Protein AF-A0A1V0QET4-F1 (afdb_monomer)

Sequence (94 aa):
MFNREFDSTLRGILFQYGRVSINPVENKPTMKHVQFPKSFAGRPCTVVTPITSVPGTVFLGAGVSNISNDGFDAYITRTNTTETILAWIAIGPV

pLDDT: mean 91.38, std 14.22, range [40.38, 98.75]

Nearest PDB structures (foldseek):
  6cl6-assembly1_C  TM=8.246E-01  e=1.786E-03  Pseudomonas aeruginosa PAO1
  6ct8-assembly1_A  TM=8.351E-01  e=4.700E-03  Pseudomonas aeruginosa PAO1

Mean predicted aligned error: 5.37 Å

Organism: NCBI:txid1796616

Solvent-accessible surface area (backbone atoms only — not comparable to full-atom values): 5458 Å² total; per-residue (Å²): 135,90,87,74,82,87,69,88,75,55,84,55,57,43,78,48,70,54,74,47,78,45,73,31,46,57,76,34,82,30,75,47,77,43,75,48,97,63,67,36,71,38,68,42,55,70,52,66,46,75,64,75,95,42,78,80,75,45,37,72,48,70,47,72,46,78,66,42,39,47,31,31,35,39,35,36,27,22,71,41,54,69,71,40,42,31,39,37,43,36,41,25,37,90

InterPro domains:
  IPR037221 H-type lectin domain superfamily [SSF141086] (5-92)
  IPR054075 Putative tail fiber protein gp53-like, C-terminal [PF21882] (12-92)

Secondary structure (DSSP, 8-state):
-------TT-TTEEEEEEEEEE-PPTTS-EEEEEE-SS--SSPPEEEEEEE-S-BTTTEEEEEEE---SSEEEEEEEESS---EEEEEEEEEE-

Foldseek 3Di:
DDDDDDPVPCVFKDKFKDKDKDQDDAQDKGKDKDFTPDFAPFFWDKDKDWPDPQDPHFWDDKTWDPGTRTTTMIITYGNDRDIIMIIMMTMHGD

Radius of gyration: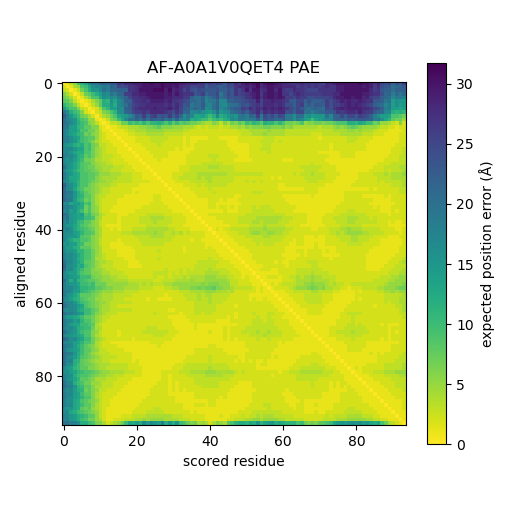 14.94 Å; Cα contacts (8 Å, |Δi|>4): 213; chains: 1; bounding box: 27×24×38 Å

Structure (mmCIF, N/CA/C/O backbone):
data_AF-A0A1V0QET4-F1
#
_entry.id   AF-A0A1V0QET4-F1
#
loop_
_atom_site.group_PDB
_atom_site.id
_atom_site.type_symbol
_atom_site.label_atom_id
_atom_site.label_alt_id
_atom_site.label_comp_id
_atom_site.label_asym_id
_atom_site.label_entity_id
_atom_site.label_seq_id
_atom_site.pdbx_PDB_ins_code
_atom_site.Cartn_x
_atom_site.Cartn_y
_atom_site.Cartn_z
_atom_site.occupancy
_atom_site.B_iso_or_equiv
_atom_site.auth_seq_id
_atom_site.auth_comp_id
_atom_site.auth_asym_id
_atom_site.auth_atom_id
_atom_site.pdbx_PDB_model_num
ATOM 1 N N . MET A 1 1 ? -10.611 -7.900 -18.992 1.00 40.38 1 MET A N 1
ATOM 2 C CA . MET A 1 1 ? -9.825 -9.005 -18.405 1.00 40.38 1 MET A CA 1
ATOM 3 C C . MET A 1 1 ? -8.559 -9.123 -19.243 1.00 40.38 1 MET A C 1
ATOM 5 O O . MET A 1 1 ? -8.667 -9.481 -20.407 1.00 40.38 1 MET A O 1
ATOM 9 N N . PHE A 1 2 ? -7.405 -8.674 -18.746 1.00 41.75 2 PHE A N 1
ATOM 10 C CA . PHE A 1 2 ? -6.144 -8.792 -19.486 1.00 41.75 2 PHE A CA 1
ATOM 11 C C . PHE A 1 2 ? -5.461 -10.091 -19.067 1.00 41.75 2 PHE A C 1
ATOM 13 O O . PHE A 1 2 ? -4.801 -10.133 -18.037 1.00 41.75 2 PHE A O 1
ATOM 20 N N . ASN A 1 3 ? -5.635 -11.138 -19.871 1.00 56.91 3 ASN A N 1
ATOM 21 C CA . ASN A 1 3 ? -4.756 -12.299 -19.838 1.00 56.91 3 ASN A CA 1
ATOM 22 C C . ASN A 1 3 ? -3.654 -12.043 -20.868 1.00 56.91 3 ASN A C 1
ATOM 24 O O . ASN A 1 3 ? -3.903 -12.113 -22.071 1.00 56.91 3 ASN A O 1
ATOM 28 N N . ARG A 1 4 ? -2.455 -11.694 -20.404 1.00 52.31 4 ARG A N 1
ATOM 29 C CA . ARG A 1 4 ? -1.225 -11.815 -21.187 1.00 52.31 4 ARG A CA 1
ATOM 30 C C . ARG A 1 4 ? -0.214 -12.563 -20.333 1.00 52.31 4 ARG A C 1
ATOM 32 O O . ARG A 1 4 ? -0.103 -12.309 -19.138 1.00 52.31 4 ARG A O 1
ATOM 39 N N . GLU A 1 5 ? 0.402 -13.546 -20.966 1.00 55.84 5 GLU A N 1
ATOM 40 C CA . GLU A 1 5 ? 1.334 -14.515 -20.405 1.00 55.84 5 GLU A CA 1
ATOM 41 C C . GLU A 1 5 ? 2.466 -13.846 -19.612 1.00 55.84 5 GLU A C 1
ATOM 43 O O . GLU A 1 5 ? 2.891 -12.730 -19.914 1.00 55.84 5 GLU A O 1
ATOM 48 N N . PHE A 1 6 ? 2.956 -14.544 -18.586 1.00 50.84 6 PHE A N 1
ATOM 49 C CA . PHE A 1 6 ? 4.148 -14.146 -17.845 1.00 50.84 6 PHE A CA 1
ATOM 50 C C . PHE A 1 6 ? 5.383 -14.485 -18.695 1.00 50.84 6 PHE A C 1
ATOM 52 O O . PHE A 1 6 ? 5.855 -15.620 -18.686 1.00 50.84 6 PHE A O 1
ATOM 59 N N . ASP A 1 7 ? 5.882 -13.513 -19.462 1.00 54.19 7 ASP A N 1
ATOM 60 C CA . ASP A 1 7 ? 7.196 -13.589 -20.110 1.00 54.19 7 ASP A CA 1
ATOM 61 C C . ASP A 1 7 ? 8.279 -13.561 -19.017 1.00 54.19 7 ASP A C 1
ATOM 63 O O . ASP A 1 7 ? 8.465 -12.567 -18.309 1.00 54.19 7 ASP A O 1
ATOM 67 N N . SER A 1 8 ? 8.977 -14.685 -18.847 1.00 58.44 8 SER A N 1
ATOM 68 C CA . SER A 1 8 ? 9.977 -14.916 -17.799 1.00 58.44 8 SER A CA 1
ATOM 69 C C . SER A 1 8 ? 11.238 -14.055 -17.932 1.00 58.44 8 SER A C 1
ATOM 71 O O . SER A 1 8 ? 12.125 -14.143 -17.082 1.00 58.44 8 SER A O 1
ATOM 73 N N . THR A 1 9 ? 11.346 -13.205 -18.958 1.00 54.31 9 THR A N 1
ATOM 74 C CA . THR A 1 9 ? 12.544 -12.389 -19.174 1.00 54.31 9 THR A CA 1
ATOM 75 C C . THR A 1 9 ? 12.606 -11.102 -18.343 1.00 54.31 9 THR A C 1
ATOM 77 O O . THR A 1 9 ? 13.687 -10.525 -18.262 1.00 54.31 9 THR A O 1
ATOM 80 N N . LEU A 1 10 ? 11.514 -10.642 -17.705 1.00 62.62 10 LEU A N 1
ATOM 81 C CA . LEU A 1 10 ? 11.417 -9.392 -16.904 1.00 62.62 10 LEU A CA 1
ATOM 82 C C . LEU A 1 10 ? 12.011 -8.122 -17.566 1.00 62.62 10 LEU A C 1
ATOM 84 O O . LEU A 1 10 ? 12.162 -7.086 -16.915 1.00 62.62 10 LEU A O 1
ATOM 88 N N . ARG A 1 11 ? 12.357 -8.180 -18.859 1.00 64.81 11 ARG A N 1
ATOM 89 C CA . ARG A 1 11 ? 13.128 -7.166 -19.585 1.00 64.81 11 ARG A CA 1
ATOM 90 C C . ARG A 1 11 ? 12.329 -5.873 -19.660 1.00 64.81 11 ARG A C 1
ATOM 92 O O . ARG A 1 11 ? 11.446 -5.737 -20.498 1.00 64.81 11 ARG A O 1
ATOM 99 N N . GLY A 1 12 ? 12.653 -4.926 -18.786 1.00 79.75 12 GLY A N 1
ATOM 100 C CA . GLY A 1 12 ? 11.978 -3.634 -18.741 1.00 79.75 12 GLY A CA 1
ATOM 101 C C . GLY A 1 12 ? 10.941 -3.480 -17.625 1.00 79.75 12 GLY A C 1
ATOM 102 O O . GLY A 1 12 ? 10.231 -2.484 -17.640 1.00 79.75 12 GLY A O 1
ATOM 103 N N . ILE A 1 13 ? 10.850 -4.406 -16.659 1.00 87.31 13 ILE A N 1
ATOM 104 C CA . ILE A 1 13 ? 9.955 -4.291 -15.495 1.00 87.31 13 ILE A CA 1
ATOM 105 C C . ILE A 1 13 ? 10.762 -4.178 -14.195 1.00 87.31 13 ILE A C 1
ATOM 107 O O . ILE A 1 13 ? 11.662 -4.970 -13.926 1.00 87.31 13 ILE A O 1
ATOM 111 N N . LEU A 1 14 ? 10.403 -3.203 -13.363 1.00 87.25 14 LEU A N 1
ATOM 112 C CA . LEU A 1 14 ? 10.895 -3.013 -12.003 1.00 87.25 14 LEU A CA 1
ATOM 113 C C . LEU A 1 14 ? 9.860 -3.499 -10.993 1.00 87.25 14 LEU A C 1
ATOM 115 O O . LEU A 1 14 ? 8.661 -3.259 -11.135 1.00 87.25 14 LEU A O 1
ATOM 119 N N . PHE A 1 15 ? 10.359 -4.137 -9.940 1.00 92.31 15 PHE A N 1
ATOM 120 C CA . PHE A 1 15 ? 9.594 -4.498 -8.756 1.00 92.31 15 PHE A CA 1
ATOM 121 C C . PHE A 1 15 ? 10.131 -3.685 -7.587 1.00 92.31 15 PHE A C 1
ATOM 123 O O . PHE A 1 15 ? 11.328 -3.710 -7.300 1.00 92.31 15 PHE A O 1
ATOM 130 N N . GLN A 1 16 ? 9.245 -2.974 -6.905 1.00 94.50 16 GLN A N 1
ATOM 131 C CA . GLN A 1 16 ? 9.540 -2.319 -5.639 1.00 94.50 16 GLN A CA 1
ATOM 132 C C . GLN A 1 16 ? 8.523 -2.787 -4.610 1.00 94.50 16 GLN A C 1
ATOM 134 O O . GLN A 1 16 ? 7.360 -3.018 -4.928 1.00 94.50 16 GLN A O 1
ATOM 139 N N . TYR A 1 17 ? 8.957 -2.950 -3.371 1.00 97.12 17 TYR A N 1
ATOM 140 C CA . TYR A 1 17 ? 8.088 -3.326 -2.267 1.00 97.12 17 TYR A CA 1
ATOM 141 C C . TYR A 1 17 ? 8.536 -2.599 -1.008 1.00 97.12 17 TYR A C 1
ATOM 143 O O . TYR A 1 17 ? 9.663 -2.108 -0.918 1.00 97.12 17 TYR A O 1
ATOM 151 N N . GLY A 1 18 ? 7.663 -2.563 -0.014 1.00 97.56 18 GLY A N 1
ATOM 152 C CA . GLY A 1 18 ? 8.004 -1.967 1.262 1.00 97.56 18 GLY A CA 1
ATOM 153 C C . GLY A 1 18 ? 6.873 -2.044 2.264 1.00 97.56 18 GLY A C 1
ATOM 154 O O . GLY A 1 18 ? 5.902 -2.790 2.111 1.00 97.56 18 GLY A O 1
ATOM 155 N N . ARG A 1 19 ? 7.032 -1.269 3.332 1.00 98.00 19 ARG A N 1
ATOM 156 C CA . ARG A 1 19 ? 6.050 -1.127 4.403 1.00 98.00 19 ARG A CA 1
ATOM 157 C C . ARG A 1 19 ? 5.861 0.346 4.725 1.00 98.00 19 ARG A C 1
ATOM 159 O O . ARG A 1 19 ? 6.813 1.117 4.663 1.00 98.00 19 ARG A O 1
ATOM 166 N N . VAL A 1 20 ? 4.643 0.720 5.092 1.00 98.19 20 VAL A N 1
ATOM 167 C CA . VAL A 1 20 ? 4.318 2.049 5.607 1.00 98.19 20 VAL A CA 1
ATOM 168 C C . VAL A 1 20 ? 3.474 1.910 6.869 1.00 98.19 20 VAL A C 1
ATOM 170 O O . VAL A 1 20 ? 2.450 1.233 6.861 1.00 98.19 20 VAL A O 1
ATOM 173 N N . SER A 1 21 ? 3.906 2.547 7.958 1.00 98.19 21 SER A N 1
ATOM 174 C CA . SER A 1 21 ? 3.109 2.671 9.183 1.00 98.19 21 SER A CA 1
ATOM 175 C C . SER A 1 21 ? 2.246 3.926 9.124 1.00 98.19 21 SER A C 1
ATOM 177 O O . SER A 1 21 ? 2.755 5.010 8.805 1.00 98.19 21 SER A O 1
ATOM 179 N N . ILE A 1 22 ? 0.959 3.781 9.432 1.00 98.19 22 ILE A N 1
ATOM 180 C CA . ILE A 1 22 ? -0.018 4.870 9.491 1.00 98.19 22 ILE A CA 1
ATOM 181 C C . ILE A 1 22 ? -0.679 4.845 10.869 1.00 98.19 22 ILE A C 1
ATOM 183 O O . ILE A 1 22 ? -1.156 3.794 11.296 1.00 98.19 22 ILE A O 1
ATOM 187 N N . ASN A 1 23 ? -0.730 6.004 11.528 1.00 98.25 23 ASN A N 1
ATOM 188 C CA . ASN A 1 23 ? -1.505 6.238 12.747 1.00 98.25 23 ASN A CA 1
ATOM 189 C C . ASN A 1 23 ? -2.912 6.701 12.354 1.00 98.25 23 ASN A C 1
ATOM 191 O O . ASN A 1 23 ? -3.044 7.831 11.880 1.00 98.25 23 ASN A O 1
ATOM 195 N N . PRO A 1 24 ? -3.949 5.856 12.474 1.00 97.56 24 PRO A N 1
ATOM 196 C CA . PRO A 1 24 ? -5.268 6.182 11.952 1.00 97.56 24 PRO A CA 1
ATOM 197 C C . PRO A 1 24 ? -5.996 7.185 12.841 1.00 97.56 24 PRO A C 1
ATOM 199 O O . PRO A 1 24 ? -5.853 7.182 14.063 1.00 97.56 24 PRO A O 1
ATOM 202 N N . VAL A 1 25 ? -6.836 8.000 12.217 1.00 97.94 25 VAL A N 1
ATOM 203 C CA . VAL A 1 25 ? -7.913 8.711 12.897 1.00 97.94 25 VAL A CA 1
ATOM 204 C C . VAL A 1 25 ? -9.121 7.783 12.937 1.00 97.94 25 VAL A C 1
ATOM 206 O O . VAL A 1 25 ? -9.527 7.227 11.916 1.00 97.94 25 VAL A O 1
ATOM 209 N N . GLU A 1 26 ? -9.691 7.608 14.125 1.00 97.38 26 GLU A N 1
ATOM 210 C CA . GLU A 1 26 ? -10.852 6.749 14.328 1.00 97.38 26 GLU A CA 1
ATOM 211 C C . GLU A 1 26 ? -12.006 7.119 13.376 1.00 97.38 26 GLU A C 1
ATOM 213 O O . GLU A 1 26 ? -12.360 8.289 13.204 1.00 97.38 26 GLU A O 1
ATOM 218 N N . ASN A 1 27 ? -12.583 6.089 12.752 1.00 97.50 27 ASN A N 1
ATOM 219 C CA . ASN A 1 27 ? -13.722 6.138 11.837 1.00 97.50 27 ASN A CA 1
ATOM 220 C C . ASN A 1 27 ? -13.531 7.049 10.610 1.00 97.50 27 ASN A C 1
ATOM 222 O O . ASN A 1 27 ? -14.510 7.468 9.991 1.00 97.50 27 ASN A O 1
ATOM 226 N N . LYS A 1 28 ? -12.282 7.348 10.225 1.00 97.56 28 LYS A N 1
ATOM 227 C CA . LYS A 1 28 ? -11.965 8.149 9.034 1.00 97.56 28 LYS A CA 1
ATOM 228 C C . LYS A 1 28 ? -10.864 7.495 8.195 1.00 97.56 28 LYS A C 1
ATOM 230 O O . LYS A 1 28 ? -9.873 7.020 8.756 1.00 97.56 28 LYS A O 1
ATOM 235 N N . PRO A 1 29 ? -10.974 7.517 6.853 1.00 97.88 29 PRO A N 1
ATOM 236 C CA . PRO A 1 29 ? -9.850 7.181 5.993 1.00 97.88 29 PRO A CA 1
ATOM 237 C C . PRO A 1 29 ? -8.661 8.091 6.308 1.00 97.88 29 PRO A C 1
ATOM 239 O O . PRO A 1 29 ? -8.754 9.313 6.211 1.00 97.88 29 PRO A O 1
ATOM 242 N N . THR A 1 30 ? -7.547 7.486 6.701 1.00 98.56 30 THR A N 1
ATOM 243 C CA . THR A 1 30 ? -6.300 8.182 7.013 1.00 98.56 30 THR A CA 1
ATOM 244 C C . THR A 1 30 ? -5.273 7.844 5.949 1.00 98.56 30 THR A C 1
ATOM 246 O O . THR A 1 30 ? -5.044 6.668 5.661 1.00 98.56 30 THR A O 1
ATOM 249 N N . MET A 1 31 ? -4.684 8.880 5.358 1.00 98.12 31 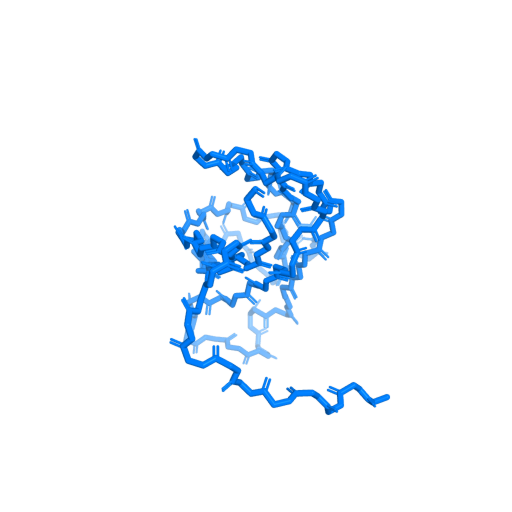MET A N 1
ATOM 250 C CA . MET A 1 31 ? -3.770 8.775 4.227 1.00 98.12 31 MET A CA 1
ATOM 251 C C . MET A 1 31 ? -2.321 8.961 4.671 1.00 98.12 31 MET A C 1
ATOM 253 O O . MET A 1 31 ? -2.031 9.795 5.531 1.00 98.12 31 MET A O 1
ATOM 257 N N . LYS A 1 32 ? -1.408 8.221 4.044 1.00 98.56 32 LYS A N 1
ATOM 258 C CA . LYS A 1 32 ? 0.021 8.525 4.054 1.00 98.56 32 LYS A CA 1
ATOM 259 C C . LYS A 1 32 ? 0.609 8.334 2.663 1.00 98.56 32 LYS A C 1
ATOM 261 O O . LYS A 1 32 ? 0.452 7.270 2.065 1.00 98.56 32 LYS A O 1
ATOM 266 N N . HIS A 1 33 ? 1.318 9.352 2.191 1.00 98.50 33 HIS A N 1
ATOM 267 C CA . HIS A 1 33 ? 2.047 9.285 0.934 1.00 98.50 33 HIS A CA 1
ATOM 268 C C . HIS A 1 33 ? 3.270 8.370 1.068 1.00 98.50 33 HIS A C 1
ATOM 270 O O . HIS A 1 33 ? 3.997 8.428 2.067 1.00 98.50 33 HIS A O 1
ATOM 276 N N . VAL A 1 34 ? 3.502 7.536 0.058 1.00 98.50 34 VAL A N 1
ATOM 277 C CA . VAL A 1 34 ? 4.655 6.642 -0.046 1.00 98.50 34 VAL A CA 1
ATOM 278 C C . VAL A 1 34 ? 5.417 6.974 -1.319 1.00 98.50 34 VAL A C 1
ATOM 280 O O . VAL A 1 34 ? 4.909 6.791 -2.423 1.00 98.50 34 VAL A O 1
ATOM 283 N N . GLN A 1 35 ? 6.660 7.409 -1.141 1.00 98.31 35 GLN A N 1
ATOM 284 C CA . GLN A 1 35 ? 7.610 7.623 -2.224 1.00 98.31 35 GLN A CA 1
ATOM 285 C C . GLN A 1 35 ? 8.272 6.292 -2.598 1.00 98.31 35 GLN A C 1
ATOM 287 O O . GLN A 1 35 ? 8.772 5.569 -1.729 1.00 98.31 35 GLN A O 1
ATOM 292 N N . PHE A 1 36 ? 8.313 5.972 -3.888 1.00 96.12 36 PHE A N 1
ATOM 293 C CA . PHE A 1 36 ? 9.107 4.863 -4.394 1.00 96.12 36 PHE A CA 1
ATOM 294 C C . PHE A 1 36 ? 10.604 5.198 -4.305 1.00 96.12 36 PHE A C 1
ATOM 296 O O . PHE A 1 36 ? 11.001 6.305 -4.677 1.00 96.12 36 PHE A O 1
ATOM 303 N N . PRO A 1 37 ? 11.456 4.252 -3.862 1.00 94.31 37 PRO A N 1
ATOM 304 C CA . PRO A 1 37 ? 12.911 4.425 -3.875 1.00 94.31 37 PRO A CA 1
ATOM 305 C C . PRO A 1 37 ? 13.491 4.813 -5.242 1.00 94.31 37 PRO A C 1
ATOM 307 O O . PRO A 1 37 ? 14.485 5.533 -5.309 1.00 94.31 37 PRO A O 1
ATOM 310 N N . LYS A 1 38 ? 12.879 4.333 -6.328 1.00 92.25 38 LYS A N 1
ATOM 311 C CA . LYS A 1 38 ? 13.221 4.684 -7.706 1.00 92.25 38 LYS A CA 1
ATOM 312 C C . LYS A 1 38 ? 11.952 4.987 -8.500 1.00 92.25 38 LYS A C 1
ATOM 314 O O . LYS A 1 38 ? 10.990 4.227 -8.432 1.00 92.25 38 LYS A O 1
ATOM 319 N N . SER A 1 39 ? 11.966 6.049 -9.294 1.00 94.56 39 SER A N 1
ATOM 320 C CA . SER A 1 39 ? 10.864 6.365 -10.204 1.00 94.56 39 SER A CA 1
ATOM 321 C C . SER A 1 39 ? 10.714 5.304 -11.298 1.00 94.56 39 SER A C 1
ATOM 323 O O . SER A 1 39 ? 11.705 4.817 -11.847 1.00 94.56 39 SER A O 1
ATOM 325 N N . PHE A 1 40 ? 9.473 4.960 -11.630 1.00 94.31 40 PHE A N 1
ATOM 326 C CA . PHE A 1 40 ? 9.138 4.136 -12.793 1.00 94.31 40 PHE A CA 1
ATOM 327 C C . PHE A 1 40 ? 9.092 4.990 -14.072 1.00 94.31 40 PHE A C 1
ATOM 329 O O . PHE A 1 40 ? 8.797 6.183 -14.015 1.00 94.31 40 PHE A O 1
ATOM 336 N N . ALA A 1 41 ? 9.310 4.392 -15.247 1.00 93.50 41 ALA A N 1
ATOM 337 C CA . ALA A 1 41 ? 9.150 5.100 -16.527 1.00 93.50 41 ALA A CA 1
ATOM 338 C C . ALA A 1 41 ? 7.677 5.357 -16.900 1.00 93.50 41 ALA A C 1
ATOM 340 O O . ALA A 1 41 ? 7.367 6.187 -17.753 1.00 93.50 41 ALA A O 1
ATOM 341 N N . GLY A 1 42 ? 6.749 4.664 -16.244 1.00 93.38 42 GLY A N 1
ATOM 342 C CA . GLY A 1 42 ? 5.311 4.790 -16.433 1.00 93.38 42 GLY A CA 1
ATOM 343 C C . GLY A 1 42 ? 4.560 4.292 -15.206 1.00 93.38 42 GLY A C 1
ATOM 344 O O . GLY A 1 42 ? 5.134 3.609 -14.357 1.00 93.38 42 GLY A O 1
ATOM 345 N N . ARG A 1 43 ? 3.271 4.636 -15.114 1.00 95.94 43 ARG A N 1
ATOM 346 C CA . ARG A 1 43 ? 2.473 4.390 -13.909 1.00 95.94 43 ARG A CA 1
ATOM 347 C C . ARG A 1 43 ? 2.477 2.894 -13.544 1.00 95.94 43 ARG A C 1
ATOM 349 O O . ARG A 1 43 ? 1.951 2.098 -14.328 1.00 95.94 43 ARG A O 1
ATOM 356 N N . PRO A 1 44 ? 3.028 2.503 -12.380 1.00 96.12 44 PRO A N 1
ATOM 357 C CA . PRO A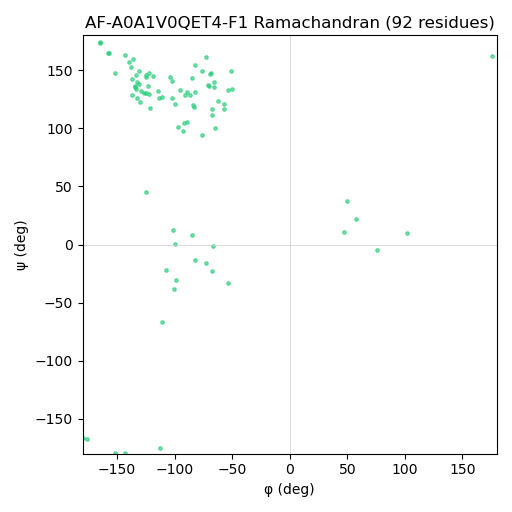 1 44 ? 3.075 1.110 -11.964 1.00 96.12 44 PRO A CA 1
ATOM 358 C C . PRO A 1 44 ? 1.691 0.601 -11.542 1.00 96.12 44 PRO A C 1
ATOM 360 O O . PRO A 1 44 ? 0.782 1.366 -11.212 1.00 96.12 44 PRO A O 1
ATOM 363 N N . CYS A 1 45 ? 1.544 -0.720 -11.517 1.00 97.00 45 CYS A N 1
ATOM 364 C CA . CYS A 1 45 ? 0.481 -1.396 -10.791 1.00 97.00 45 CYS A CA 1
ATOM 365 C C . CYS A 1 45 ? 0.906 -1.533 -9.326 1.00 97.00 45 CYS A C 1
ATOM 367 O O . CYS A 1 45 ? 1.909 -2.189 -9.039 1.00 97.00 45 CYS A O 1
ATOM 369 N N . THR A 1 46 ? 0.149 -0.925 -8.413 1.00 97.69 46 THR A N 1
ATOM 370 C CA . THR A 1 46 ? 0.469 -0.890 -6.981 1.00 97.69 46 THR A CA 1
ATOM 371 C C . THR A 1 46 ? -0.677 -1.467 -6.172 1.00 97.69 46 THR A C 1
ATOM 373 O O . THR A 1 46 ? -1.839 -1.140 -6.410 1.00 97.69 46 THR A O 1
ATOM 376 N N . VAL A 1 47 ? -0.349 -2.298 -5.187 1.00 98.12 47 VAL A N 1
ATOM 377 C CA . VAL A 1 47 ? -1.306 -2.856 -4.227 1.00 98.12 47 VAL A CA 1
ATOM 378 C C . VAL A 1 47 ? -0.786 -2.687 -2.804 1.00 98.12 47 VAL A C 1
ATOM 380 O O . VAL A 1 47 ? 0.423 -2.707 -2.565 1.00 98.12 47 VAL A O 1
ATOM 383 N N . VAL A 1 48 ? -1.711 -2.548 -1.854 1.00 98.12 48 VAL A N 1
ATOM 384 C CA . VAL A 1 48 ? -1.423 -2.552 -0.414 1.00 98.12 48 VAL A CA 1
ATOM 385 C C . VAL A 1 48 ? -2.208 -3.656 0.268 1.00 98.12 48 VAL A C 1
ATOM 387 O O . VAL A 1 48 ? -3.342 -3.948 -0.107 1.00 98.12 48 VAL A O 1
ATOM 390 N N . THR A 1 49 ? -1.629 -4.221 1.319 1.00 97.56 49 THR A N 1
ATOM 391 C CA . THR A 1 49 ? -2.331 -5.094 2.254 1.00 97.56 49 THR A CA 1
ATOM 392 C C . THR A 1 49 ? -1.991 -4.694 3.687 1.00 97.56 49 THR A C 1
ATOM 394 O O . THR A 1 49 ? -0.816 -4.473 4.000 1.00 97.56 49 THR A O 1
ATOM 397 N N . PRO A 1 50 ? -2.978 -4.588 4.588 1.00 96.88 50 PRO A N 1
ATOM 398 C CA . PRO A 1 50 ? -2.703 -4.394 6.003 1.00 96.88 50 PRO A CA 1
ATOM 399 C C . PRO A 1 50 ? -2.055 -5.639 6.610 1.00 96.88 50 PRO A C 1
ATOM 401 O O . PRO A 1 50 ? -2.370 -6.770 6.241 1.00 96.88 50 PRO A O 1
ATOM 404 N N . ILE A 1 51 ? -1.192 -5.428 7.598 1.00 97.25 51 ILE A N 1
ATOM 405 C CA . ILE A 1 51 ? -0.757 -6.472 8.525 1.00 97.25 51 ILE A CA 1
ATOM 406 C C . ILE A 1 51 ? -1.626 -6.326 9.773 1.00 97.25 51 ILE A C 1
ATOM 408 O O . ILE A 1 51 ? -1.431 -5.410 10.572 1.00 97.25 51 ILE A O 1
ATOM 412 N N . THR A 1 52 ? -2.646 -7.174 9.916 1.00 95.88 52 THR A N 1
ATOM 413 C CA . THR A 1 52 ? -3.618 -7.043 11.008 1.00 95.88 52 THR A CA 1
ATOM 414 C C . THR A 1 52 ? -4.235 -8.378 11.421 1.00 95.88 52 THR A C 1
ATOM 416 O O . THR A 1 52 ? -4.437 -9.257 10.590 1.00 95.88 52 THR A O 1
ATOM 419 N N . SER A 1 53 ? -4.562 -8.508 12.709 1.00 95.94 53 SER A N 1
ATOM 420 C CA . SER A 1 53 ? -5.295 -9.637 13.300 1.00 95.94 53 SER A CA 1
ATOM 421 C C . SER A 1 53 ? -6.788 -9.355 13.516 1.00 95.94 53 SER A C 1
ATOM 423 O O . SER A 1 53 ? -7.505 -10.216 14.015 1.00 95.94 53 SER A O 1
ATOM 425 N N . VAL A 1 54 ? -7.266 -8.156 13.160 1.00 96.50 54 VAL A N 1
ATOM 426 C CA . VAL A 1 54 ? -8.648 -7.699 13.404 1.00 96.50 54 VAL A CA 1
ATOM 427 C C . VAL A 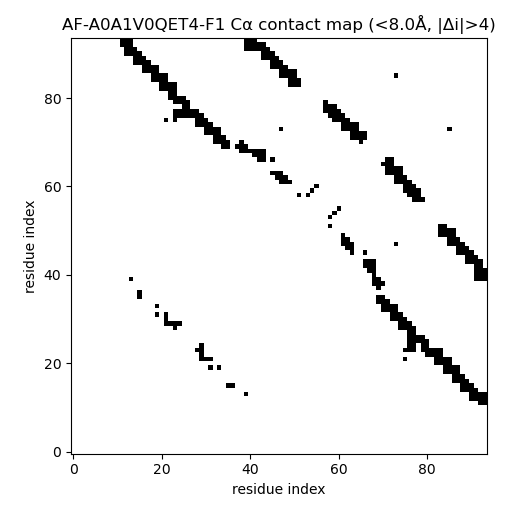1 54 ? -9.376 -7.245 12.122 1.00 96.50 54 VAL A C 1
ATOM 429 O O . VAL A 1 54 ? -9.988 -6.170 12.118 1.00 96.50 54 VAL A O 1
ATOM 432 N N . PRO A 1 55 ? -9.298 -8.005 11.007 1.00 95.31 55 PRO A N 1
ATOM 433 C CA . PRO A 1 55 ? -9.986 -7.643 9.772 1.00 95.31 55 PRO A CA 1
ATOM 434 C C . PRO A 1 55 ? -11.510 -7.694 9.952 1.00 95.31 55 PRO A C 1
ATOM 436 O O . PRO A 1 55 ? -12.041 -8.635 10.535 1.00 95.31 55 PRO A O 1
ATOM 439 N N . GLY A 1 56 ? -12.219 -6.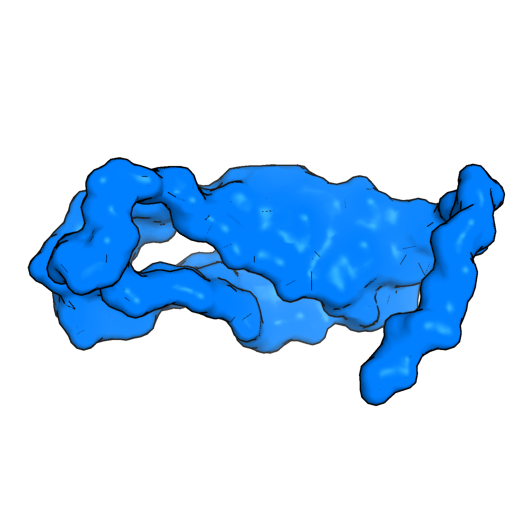682 9.451 1.00 92.06 56 GLY A N 1
ATOM 440 C CA . GLY A 1 56 ? -13.685 -6.621 9.462 1.00 92.06 56 GLY A CA 1
ATOM 441 C C . GLY A 1 56 ? -14.321 -6.274 10.812 1.00 92.06 56 GLY A C 1
ATOM 442 O O . GLY A 1 56 ? -15.534 -6.105 10.867 1.00 92.06 56 GLY A O 1
ATOM 443 N N . THR A 1 57 ? -13.535 -6.145 11.888 1.00 95.31 57 THR A N 1
ATOM 444 C CA . THR A 1 57 ? -14.023 -5.741 13.219 1.00 95.31 57 THR A CA 1
ATOM 445 C C . THR A 1 57 ? -13.527 -4.347 13.586 1.00 95.31 57 THR A C 1
ATOM 447 O O . THR A 1 57 ? -14.311 -3.408 13.650 1.00 95.31 57 THR A O 1
ATOM 450 N N . VAL A 1 58 ? -12.214 -4.197 13.778 1.00 95.75 58 VAL A N 1
ATOM 451 C CA . VAL A 1 58 ? -11.571 -2.906 14.079 1.00 95.75 58 VAL A CA 1
ATOM 452 C C . VAL A 1 58 ? -10.931 -2.314 12.831 1.00 95.75 58 VAL A C 1
ATOM 454 O O . VAL A 1 58 ? -10.970 -1.104 12.623 1.00 95.75 58 VAL A O 1
ATOM 457 N N . PHE A 1 59 ? -10.327 -3.154 11.988 1.00 96.94 59 PHE A N 1
ATOM 458 C CA . PHE A 1 59 ? -9.863 -2.741 10.670 1.00 96.94 59 PHE A CA 1
ATOM 459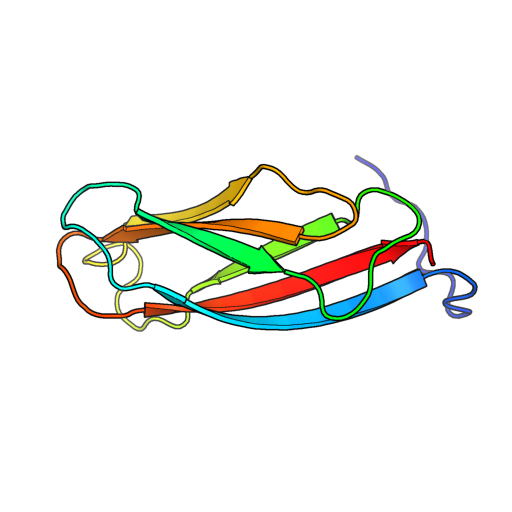 C C . PHE A 1 59 ? -11.022 -2.821 9.677 1.00 96.94 59 PHE A C 1
ATOM 461 O O . PHE A 1 59 ? -11.566 -3.902 9.451 1.00 96.94 59 PHE A O 1
ATOM 468 N N . LEU A 1 60 ? -11.369 -1.688 9.068 1.00 97.25 60 LEU A N 1
ATOM 469 C CA . LEU A 1 60 ? -12.506 -1.591 8.152 1.00 97.25 60 LEU A CA 1
ATOM 470 C C . LEU A 1 60 ? -12.085 -1.655 6.682 1.00 97.25 60 LEU A C 1
ATOM 472 O O . LEU A 1 60 ? -12.838 -2.154 5.852 1.00 97.25 60 LEU A O 1
ATOM 476 N N . GLY A 1 61 ? -10.887 -1.176 6.341 1.00 96.62 61 GLY A N 1
ATOM 477 C CA . GLY A 1 61 ? -10.410 -1.228 4.963 1.00 96.62 61 GLY A CA 1
ATOM 478 C C . GLY A 1 61 ? -9.069 -0.542 4.737 1.00 96.62 61 GLY A C 1
ATOM 479 O O . GLY A 1 61 ? -8.616 0.271 5.544 1.00 96.62 61 GLY A O 1
ATOM 480 N N . ALA A 1 62 ? -8.441 -0.881 3.613 1.00 97.62 62 ALA A N 1
ATOM 481 C CA . ALA A 1 62 ? -7.238 -0.242 3.098 1.00 97.62 62 ALA A CA 1
ATOM 482 C C . ALA A 1 62 ? -7.352 -0.086 1.581 1.00 97.62 62 ALA A C 1
ATOM 484 O O . ALA A 1 62 ? -8.101 -0.815 0.931 1.00 97.62 62 ALA A O 1
ATOM 485 N N . GLY A 1 63 ? -6.601 0.856 1.024 1.00 97.25 63 GLY A N 1
ATOM 486 C CA . GLY A 1 63 ? -6.591 1.101 -0.411 1.00 97.25 63 GLY A CA 1
ATOM 487 C C . GLY A 1 63 ? -5.413 1.956 -0.845 1.00 97.25 63 GLY A C 1
ATOM 488 O O . GLY A 1 63 ? -4.664 2.476 -0.017 1.00 97.25 63 GLY A O 1
ATOM 489 N N . VAL A 1 64 ? -5.273 2.094 -2.159 1.00 97.69 64 VAL A N 1
ATOM 490 C CA . VAL A 1 64 ? -4.312 2.998 -2.792 1.00 97.69 64 VAL A CA 1
ATOM 491 C C . VAL A 1 64 ? -5.018 3.940 -3.750 1.00 97.69 64 VAL A C 1
ATOM 493 O O . VAL A 1 64 ? -5.980 3.553 -4.414 1.00 97.69 64 VAL A O 1
ATOM 496 N N . SER A 1 65 ? -4.519 5.165 -3.850 1.00 98.25 65 SER A N 1
ATOM 497 C CA . SER A 1 65 ? -4.904 6.122 -4.887 1.00 98.25 65 SER A CA 1
ATOM 498 C C . SER A 1 65 ? -3.685 6.936 -5.330 1.00 98.25 65 SER A C 1
ATOM 500 O O . SER A 1 65 ? -2.568 6.687 -4.871 1.00 98.25 65 SER A O 1
ATOM 502 N N . ASN A 1 66 ? -3.887 7.866 -6.271 1.00 97.94 66 ASN A N 1
ATOM 503 C CA . ASN A 1 66 ? -2.865 8.813 -6.734 1.00 97.94 66 ASN A CA 1
ATOM 504 C C . ASN A 1 66 ? -1.525 8.160 -7.107 1.00 97.94 66 ASN A C 1
ATOM 506 O O . ASN A 1 66 ? -0.458 8.712 -6.858 1.00 97.94 66 ASN A O 1
ATOM 510 N N . ILE A 1 67 ? -1.585 6.970 -7.711 1.00 98.38 67 ILE A N 1
ATOM 511 C CA . ILE A 1 67 ? -0.389 6.261 -8.163 1.00 98.38 67 ILE A CA 1
ATOM 512 C C . ILE A 1 67 ? 0.228 7.060 -9.314 1.00 98.38 67 ILE A C 1
ATOM 514 O O . ILE A 1 67 ? -0.385 7.214 -10.376 1.00 98.38 67 ILE A O 1
ATOM 518 N N . SER A 1 68 ? 1.440 7.551 -9.099 1.00 97.94 68 SER A N 1
ATOM 519 C CA . SER A 1 68 ? 2.285 8.207 -10.090 1.00 97.94 68 SER A CA 1
ATOM 520 C C . SER A 1 68 ? 3.514 7.343 -10.379 1.00 97.94 68 SER A C 1
ATOM 522 O O . SER A 1 68 ? 3.646 6.223 -9.884 1.00 97.94 68 SER A O 1
ATOM 524 N N . ASN A 1 69 ? 4.429 7.860 -11.193 1.00 97.06 69 ASN A N 1
ATOM 525 C CA . ASN A 1 69 ? 5.719 7.218 -11.432 1.00 97.06 69 ASN A CA 1
ATOM 526 C C . ASN A 1 69 ? 6.614 7.220 -10.183 1.00 97.06 69 ASN A C 1
ATOM 528 O O . ASN A 1 69 ? 7.507 6.383 -10.071 1.00 97.06 69 ASN A O 1
ATOM 532 N N . ASP A 1 70 ? 6.362 8.142 -9.255 1.00 97.81 70 ASP A N 1
ATOM 533 C CA . ASP A 1 70 ? 7.236 8.448 -8.125 1.00 97.81 70 ASP A CA 1
ATOM 534 C C . ASP A 1 70 ? 6.681 7.940 -6.797 1.00 97.81 70 ASP A C 1
ATOM 536 O O . ASP A 1 70 ? 7.441 7.706 -5.865 1.00 97.81 70 ASP A O 1
ATOM 540 N N . GLY A 1 71 ? 5.374 7.716 -6.694 1.00 98.00 71 GLY A N 1
ATOM 541 C CA . GLY A 1 71 ? 4.774 7.269 -5.447 1.00 98.00 71 GLY A CA 1
ATOM 542 C C . GLY A 1 71 ? 3.287 6.990 -5.553 1.00 98.00 71 GLY A C 1
ATOM 543 O O . GLY A 1 71 ? 2.715 6.896 -6.640 1.00 98.00 71 GLY A O 1
ATOM 544 N N . PHE A 1 72 ? 2.656 6.835 -4.397 1.00 98.75 72 PHE A N 1
ATOM 545 C CA . PHE A 1 72 ? 1.219 6.622 -4.266 1.00 98.75 72 PHE A CA 1
ATOM 546 C C . PHE A 1 72 ? 0.735 7.042 -2.879 1.00 98.75 72 PHE A C 1
ATOM 548 O O . PHE A 1 72 ? 1.523 7.155 -1.939 1.00 98.75 72 PHE A O 1
ATOM 555 N N . ASP A 1 73 ? -0.577 7.199 -2.733 1.00 98.75 73 ASP A N 1
ATOM 556 C CA . ASP A 1 73 ? -1.206 7.458 -1.442 1.00 98.75 73 ASP A CA 1
ATOM 557 C C . ASP A 1 73 ? -1.794 6.166 -0.880 1.00 98.75 73 ASP A C 1
ATOM 559 O O . ASP A 1 73 ? -2.645 5.526 -1.505 1.00 98.75 73 ASP A O 1
ATOM 563 N N . ALA A 1 74 ? -1.339 5.772 0.308 1.00 98.56 74 ALA A N 1
ATOM 564 C CA . ALA A 1 74 ? -1.845 4.615 1.030 1.00 98.56 74 ALA A CA 1
ATOM 565 C C . ALA A 1 74 ? -2.918 5.050 2.033 1.00 98.56 74 ALA A C 1
ATOM 567 O O . ALA A 1 74 ? -2.706 5.989 2.800 1.00 98.56 74 ALA A O 1
ATOM 568 N N . TYR A 1 75 ? -4.046 4.345 2.061 1.00 98.44 75 TYR A N 1
ATOM 569 C CA . TYR A 1 75 ? -5.168 4.636 2.951 1.00 98.44 75 TYR A CA 1
ATOM 570 C C . TYR A 1 75 ? -5.447 3.477 3.893 1.00 98.44 75 TYR A C 1
ATOM 572 O O . TYR A 1 75 ? -5.376 2.310 3.504 1.00 98.44 75 TYR A O 1
ATOM 580 N N . ILE A 1 76 ? -5.861 3.817 5.111 1.00 98.19 76 ILE A N 1
ATOM 581 C CA . ILE A 1 76 ? -6.431 2.887 6.082 1.00 98.19 76 ILE A CA 1
ATOM 582 C C . ILE A 1 76 ? -7.650 3.504 6.769 1.00 98.19 76 ILE A C 1
ATOM 584 O O . ILE A 1 76 ? -7.655 4.691 7.082 1.00 98.19 76 ILE A O 1
ATOM 588 N N . THR A 1 77 ? -8.668 2.690 7.040 1.00 98.38 77 THR A N 1
ATOM 589 C CA . THR A 1 77 ? -9.799 3.044 7.907 1.00 98.38 77 THR A CA 1
ATOM 590 C C . THR A 1 77 ? -9.893 2.041 9.056 1.00 98.38 77 THR A C 1
ATOM 592 O O . THR A 1 77 ? -9.896 0.826 8.829 1.00 98.38 77 THR A O 1
ATOM 595 N N . ARG A 1 78 ? -9.978 2.543 10.292 1.00 98.19 78 ARG A N 1
ATOM 596 C CA . ARG A 1 78 ? -10.172 1.745 11.513 1.00 98.19 78 ARG A CA 1
ATOM 597 C C . ARG A 1 78 ? -11.206 2.385 12.428 1.00 98.19 78 ARG A C 1
ATOM 599 O O . ARG A 1 78 ? -11.405 3.593 12.370 1.00 98.19 78 ARG A O 1
ATOM 606 N N . THR A 1 79 ? -11.773 1.598 13.335 1.00 98.06 79 THR A N 1
ATOM 607 C CA . THR A 1 79 ? -12.624 2.080 14.438 1.00 98.06 79 THR A CA 1
ATOM 608 C C . THR A 1 79 ? -11.826 2.530 15.664 1.00 98.06 79 THR A C 1
ATOM 610 O O . THR A 1 79 ? -12.391 2.732 16.727 1.00 98.06 79 THR A O 1
ATOM 613 N N . ASN A 1 80 ? -10.499 2.614 15.569 1.00 96.75 80 ASN A N 1
ATOM 614 C CA . ASN A 1 80 ? -9.630 3.083 16.641 1.00 96.75 80 ASN A CA 1
ATOM 615 C C . ASN A 1 80 ? -8.354 3.705 16.058 1.00 96.75 80 ASN A C 1
ATOM 617 O O . ASN A 1 80 ? -8.169 3.747 14.841 1.00 96.75 80 ASN A O 1
ATOM 621 N N . THR A 1 81 ? -7.459 4.164 16.927 1.00 97.50 81 THR A N 1
ATOM 622 C CA . THR A 1 81 ? -6.236 4.886 16.547 1.00 97.50 81 THR A CA 1
ATOM 623 C C . THR A 1 81 ? -4.970 4.027 16.585 1.00 97.50 81 THR A C 1
ATOM 625 O O . THR A 1 81 ? -3.862 4.552 16.520 1.00 97.50 81 THR A O 1
ATOM 628 N N . THR A 1 82 ? -5.097 2.698 16.690 1.00 97.62 82 THR A N 1
ATOM 629 C CA . THR A 1 82 ? -3.934 1.801 16.738 1.00 97.62 82 THR A CA 1
ATOM 630 C C . THR A 1 82 ? -3.129 1.894 15.442 1.00 97.62 82 THR A C 1
ATOM 632 O O . THR A 1 82 ? -3.669 1.634 14.360 1.00 97.62 82 THR A O 1
ATOM 635 N N . GLU A 1 83 ? -1.833 2.212 15.559 1.00 97.69 83 GLU A N 1
ATOM 636 C CA . GLU A 1 83 ? -0.903 2.215 14.428 1.00 97.69 83 GLU A CA 1
ATOM 637 C C . GLU A 1 83 ? -1.012 0.902 13.653 1.00 97.69 83 GLU A C 1
ATOM 639 O O . GLU A 1 83 ? -1.068 -0.188 14.224 1.00 97.69 83 GLU A O 1
ATOM 644 N N . THR A 1 84 ? -1.078 1.000 12.330 1.00 97.81 84 THR A N 1
ATOM 645 C CA . THR A 1 84 ? -1.134 -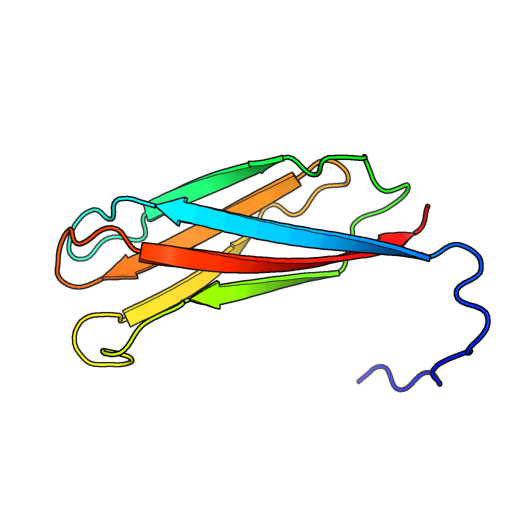0.176 11.468 1.00 97.81 84 THR A CA 1
ATOM 646 C C . THR A 1 84 ? -0.114 -0.060 10.358 1.00 97.81 84 THR A C 1
ATOM 648 O O . THR A 1 84 ? 0.042 0.988 9.731 1.00 97.81 84 THR A O 1
ATOM 651 N N . ILE A 1 85 ? 0.553 -1.178 10.097 1.00 98.31 85 ILE A N 1
ATOM 652 C CA . ILE A 1 85 ? 1.496 -1.321 8.998 1.00 98.31 85 ILE A CA 1
ATOM 653 C C . ILE A 1 85 ? 0.737 -1.827 7.771 1.00 98.31 85 ILE A C 1
ATOM 655 O O . ILE A 1 85 ? 0.045 -2.845 7.839 1.00 98.31 85 ILE A O 1
ATOM 659 N N . LEU A 1 86 ? 0.905 -1.148 6.639 1.00 98.38 86 LEU A N 1
ATOM 660 C CA . LEU A 1 86 ? 0.531 -1.653 5.322 1.00 98.38 86 LEU A CA 1
ATOM 661 C C . LEU A 1 86 ? 1.797 -2.135 4.606 1.00 98.38 86 LEU A C 1
ATOM 663 O O . LEU A 1 86 ? 2.763 -1.381 4.476 1.00 98.38 86 LEU A O 1
ATOM 667 N N . ALA A 1 87 ? 1.802 -3.382 4.142 1.00 98.50 87 ALA A N 1
ATOM 668 C CA . ALA A 1 87 ? 2.790 -3.866 3.184 1.00 98.50 87 ALA A CA 1
ATOM 669 C C . ALA A 1 87 ? 2.331 -3.508 1.768 1.00 98.50 87 ALA A C 1
ATOM 671 O O . ALA A 1 87 ? 1.134 -3.547 1.479 1.00 98.50 87 ALA A O 1
ATOM 672 N N . TRP A 1 88 ? 3.267 -3.166 0.889 1.00 98.38 88 TRP A N 1
ATOM 673 C CA . TRP A 1 88 ? 2.959 -2.774 -0.482 1.00 98.38 88 TRP A CA 1
ATOM 674 C C . TRP A 1 88 ? 3.925 -3.386 -1.487 1.00 98.38 88 TRP A C 1
ATOM 676 O O . TRP A 1 88 ? 5.080 -3.669 -1.164 1.00 98.38 88 TRP A O 1
ATOM 686 N N . ILE A 1 89 ? 3.426 -3.570 -2.708 1.00 97.88 89 ILE A N 1
ATOM 687 C CA . ILE A 1 89 ? 4.183 -4.002 -3.885 1.00 97.88 89 ILE A CA 1
ATOM 688 C C . ILE A 1 89 ? 3.778 -3.0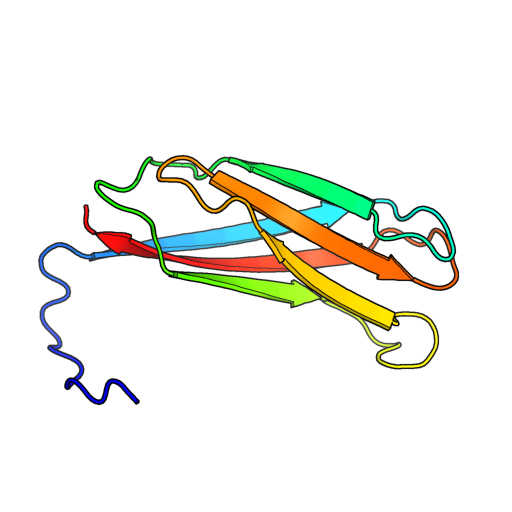90 -5.046 1.00 97.88 89 ILE A C 1
ATOM 690 O O . ILE A 1 89 ? 2.589 -2.829 -5.236 1.00 97.88 89 ILE A O 1
ATOM 694 N N . ALA A 1 90 ? 4.761 -2.626 -5.811 1.00 97.19 90 ALA A N 1
ATOM 695 C CA . ALA A 1 90 ? 4.600 -1.865 -7.040 1.00 97.19 90 ALA A CA 1
ATOM 696 C C . ALA A 1 90 ? 5.393 -2.531 -8.172 1.00 97.19 90 ALA A C 1
ATOM 698 O O . ALA A 1 90 ? 6.572 -2.858 -8.012 1.00 97.19 90 ALA A O 1
ATOM 699 N N . ILE A 1 91 ? 4.735 -2.734 -9.311 1.00 95.50 91 ILE A N 1
ATOM 700 C CA . ILE A 1 91 ? 5.294 -3.400 -10.491 1.00 95.50 91 ILE A CA 1
ATOM 701 C C . ILE A 1 91 ? 5.025 -2.514 -11.698 1.00 95.50 91 ILE A C 1
ATOM 703 O O . ILE A 1 91 ? 3.871 -2.198 -11.991 1.00 95.50 91 ILE A O 1
ATOM 707 N N . GLY A 1 92 ? 6.067 -2.108 -12.410 1.00 93.38 92 GLY A N 1
ATOM 708 C CA . GLY A 1 92 ? 5.920 -1.176 -13.522 1.00 93.38 92 GLY A CA 1
ATOM 709 C C . GLY A 1 92 ? 7.145 -1.120 -14.423 1.00 93.38 92 GLY A C 1
ATOM 710 O O . GLY A 1 92 ? 8.151 -1.759 -14.122 1.00 93.38 92 GLY A O 1
ATOM 711 N N . PRO A 1 93 ? 7.068 -0.378 -15.534 1.00 91.06 93 PRO A N 1
ATOM 712 C CA . PRO A 1 93 ? 8.167 -0.273 -16.483 1.00 91.06 93 PRO A CA 1
ATOM 713 C C . PRO A 1 93 ? 9.360 0.517 -15.917 1.00 91.06 93 PRO A C 1
ATOM 715 O O . P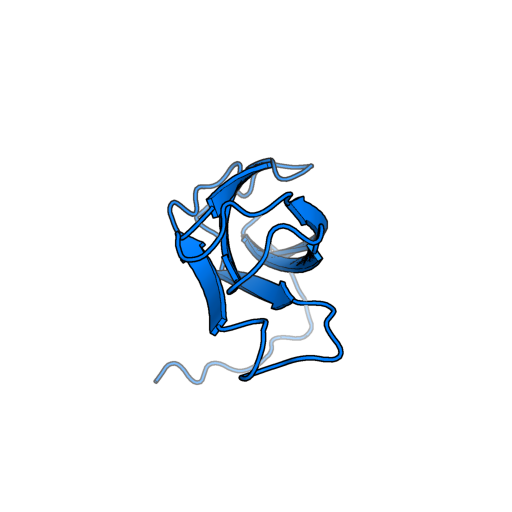RO A 1 93 ? 9.167 1.461 -15.142 1.00 91.06 93 PRO A O 1
ATOM 718 N N . VAL A 1 94 ? 10.580 0.137 -16.319 1.00 82.69 94 VAL A N 1
ATOM 719 C CA . VAL A 1 94 ? 11.818 0.921 -16.095 1.00 82.69 94 VAL A CA 1
ATOM 720 C C . VAL A 1 94 ? 12.121 1.898 -17.206 1.00 82.69 94 VAL A C 1
ATOM 722 O O . VAL A 1 94 ? 11.719 1.632 -18.359 1.00 82.69 94 VAL A O 1
#